Protein AF-A0A9D1GIJ2-F1 (afdb_monomer)

pLDDT: mean 88.07, std 9.27, range [60.03, 97.69]

Nearest PDB structures (foldseek):
  5xqi-assembly1_A  TM=4.831E-01  e=2.223E+00  Homo sapiens
  5xqi-assembly1_B  TM=4.841E-01  e=2.860E+00  Homo sapiens
  1exe-assembly1_B  TM=2.613E-01  e=6.094E+00  Okubovirus SPO1
  2xbp-assembly1_A  TM=2.105E-01  e=6.913E+00  Synechococcus elongatus PCC 7942 = FACHB-805

Radius of gyration: 26.45 Å; Cα contacts (8 Å, |Δi|>4): 188; chains: 1; bounding box: 47×39×99 Å

Solvent-accessible surface area (backbone atoms only — not comparable to full-atom values): 8754 Å² total; per-residue (Å²): 138,89,84,88,85,88,85,87,77,63,65,70,60,50,53,52,52,53,51,50,51,32,55,49,51,54,52,51,49,51,50,51,52,51,50,52,59,72,59,24,18,60,49,57,51,79,64,45,75,45,80,43,79,47,58,61,101,69,47,61,47,41,100,84,73,45,72,50,89,50,45,82,42,82,42,78,42,65,48,72,48,49,58,71,68,74,32,36,48,74,44,61,92,42,25,91,80,76,40,69,44,83,44,65,75,48,85,58,49,59,64,45,35,80,36,61,87,58,87,57,61,41,86,90,18,79,51,25,47,24,49,65,58,50,41,56,34,92,91,27,92,42,44,87,113

Foldseek 3Di:
DDDDDDDDDPVVVVVVVLVVLLVVLVVVLVVVLVVLLVLLAAFFPAWDWDWDFADPPVPQADPVGDGDPGDTDTDTHTDDRCQSPPQWDKDSVCSSVVDIDTGRHDPCLCVQQVCQVDDGDCPPRVNHGHVSCQQCPPPHVNVVD

Organism: NCBI:txid2840724

Secondary structure (DSSP, 8-state):
----------HHHHHHHHHHHHHHHHHHHHHHHHHHHHTT-SPPSPPEEEEEEE--TTTTB-TTSPBP--EEEEEEEPPP-HHHHTSEEEE-TTGGGT--EEEE-SHHHHHHHT-TTS----SS-TT--S-TTGGGSTTSTTTT-

Sequence (145 aa):
MQVKSTVKLNMARIRELTQAAVTALEKTAEALHTEVVQAQVMPFDDPEVIEKKVYGKRGQFAKNGREYKGKTVKEVVHGGGHLQNESTFVDYTDSSNGRARLVSSTPYARRLYFHPEYHFDKGENPNARGEWYEDWLPGGSKADF

Structure (mmCIF, N/CA/C/O backbone):
data_AF-A0A9D1GIJ2-F1
#
_entry.id   AF-A0A9D1GIJ2-F1
#
loop_
_atom_site.group_PDB
_atom_site.id
_atom_site.type_symbol
_atom_site.label_atom_id
_atom_site.label_alt_id
_atom_site.label_comp_id
_atom_site.label_asym_id
_atom_site.label_entity_id
_atom_site.label_seq_id
_atom_site.pdbx_PDB_ins_code
_atom_site.Cartn_x
_atom_site.Cartn_y
_atom_site.Cartn_z
_atom_site.occupancy
_atom_site.B_iso_or_equiv
_atom_site.auth_seq_id
_atom_site.auth_comp_id
_atom_site.auth_asym_id
_atom_site.auth_atom_id
_atom_site.pdbx_PDB_model_num
ATOM 1 N N . MET A 1 1 ? -25.287 -19.798 49.221 1.00 62.09 1 MET A N 1
ATOM 2 C CA . MET A 1 1 ? -25.016 -18.349 49.351 1.00 62.09 1 MET A CA 1
ATOM 3 C C . MET A 1 1 ? -25.060 -17.753 47.947 1.00 62.09 1 MET A C 1
ATOM 5 O O . MET A 1 1 ? -24.298 -18.211 47.109 1.00 62.09 1 MET A O 1
ATOM 9 N N . GLN A 1 2 ? -25.999 -16.851 47.641 1.00 63.22 2 GLN A N 1
ATOM 10 C CA . GLN A 1 2 ? -26.071 -16.175 46.335 1.00 63.22 2 GLN A CA 1
ATOM 11 C C . GLN A 1 2 ? -25.441 -14.789 46.464 1.00 63.22 2 GLN A C 1
ATOM 13 O O . GLN A 1 2 ? -25.856 -14.005 47.313 1.00 63.22 2 GLN A O 1
ATOM 18 N N . VAL A 1 3 ? -24.451 -14.494 45.626 1.00 70.38 3 VAL A N 1
ATOM 19 C CA . VAL A 1 3 ? -23.823 -13.172 45.546 1.00 70.38 3 VAL A CA 1
ATOM 20 C C . VAL A 1 3 ? -24.345 -12.477 44.292 1.00 70.38 3 VAL A C 1
ATOM 22 O O . VAL A 1 3 ? -24.328 -13.060 43.210 1.00 70.38 3 VAL A O 1
ATOM 25 N N . LYS A 1 4 ? -24.814 -11.233 44.431 1.00 79.44 4 LYS A N 1
ATOM 26 C CA . LYS A 1 4 ? -25.166 -10.358 43.306 1.00 79.44 4 LYS A CA 1
ATOM 27 C C . LYS A 1 4 ? -24.106 -9.271 43.171 1.00 79.44 4 LYS A C 1
ATOM 29 O O . LYS A 1 4 ? -23.872 -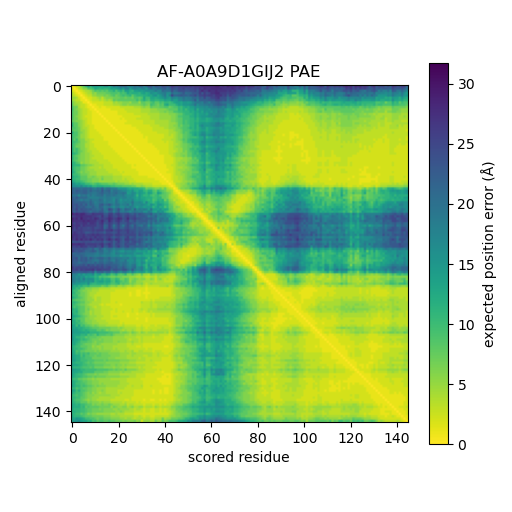8.528 44.118 1.00 79.44 4 LYS A O 1
ATOM 34 N N . SER A 1 5 ? -23.509 -9.163 41.987 1.00 80.88 5 SER A N 1
ATOM 35 C CA . SER A 1 5 ? -22.674 -8.023 41.602 1.00 80.88 5 SER A CA 1
ATOM 36 C C . SER A 1 5 ? -23.456 -7.121 40.648 1.00 80.88 5 SER A C 1
ATOM 38 O O . SER A 1 5 ? -24.158 -7.618 39.768 1.00 80.88 5 SER A O 1
ATOM 40 N N . THR A 1 6 ? -23.356 -5.801 40.834 1.00 84.44 6 THR A N 1
ATOM 41 C CA . THR A 1 6 ? -23.970 -4.797 39.951 1.00 84.44 6 THR A CA 1
ATOM 42 C C . THR A 1 6 ? -22.864 -3.976 39.301 1.00 84.44 6 THR A C 1
ATOM 44 O O . THR A 1 6 ? -22.137 -3.267 39.992 1.00 84.44 6 THR A O 1
ATOM 47 N N . VAL A 1 7 ? -22.748 -4.055 37.975 1.00 89.12 7 VAL A N 1
ATOM 48 C CA . VAL A 1 7 ? -21.755 -3.308 37.189 1.00 89.12 7 VAL A CA 1
ATOM 49 C C . VAL A 1 7 ? -22.444 -2.139 36.484 1.00 89.12 7 VAL A C 1
ATOM 51 O O . VAL A 1 7 ? -23.477 -2.326 35.843 1.00 89.12 7 VAL A O 1
ATOM 54 N N . LYS A 1 8 ? -21.878 -0.930 36.588 1.00 91.56 8 LYS A N 1
ATOM 55 C CA . LYS A 1 8 ? -22.337 0.264 35.858 1.00 91.56 8 LYS A CA 1
ATOM 56 C C . LYS A 1 8 ? -21.347 0.588 34.743 1.00 91.56 8 LYS A C 1
ATOM 58 O O . LYS A 1 8 ? -20.207 0.943 35.021 1.00 91.56 8 LYS A O 1
ATOM 63 N N . LEU A 1 9 ? -21.791 0.479 33.494 1.00 93.31 9 LEU A N 1
ATOM 64 C CA . LEU A 1 9 ? -20.980 0.769 32.312 1.00 93.31 9 LEU A CA 1
ATOM 65 C C . LEU A 1 9 ? -21.323 2.148 31.742 1.00 93.31 9 LEU A C 1
ATOM 67 O O . LEU A 1 9 ? -22.495 2.496 31.595 1.00 93.31 9 LEU A O 1
ATOM 71 N N . ASN A 1 10 ? -20.301 2.924 31.376 1.00 95.88 10 ASN A N 1
ATOM 72 C CA . ASN A 1 10 ? -20.485 4.187 30.666 1.00 95.88 10 ASN A CA 1
ATOM 73 C C . ASN A 1 10 ? -20.584 3.929 29.155 1.00 95.88 10 ASN A C 1
ATOM 75 O O . ASN A 1 10 ? -19.592 3.989 28.432 1.00 95.88 10 ASN A O 1
ATOM 79 N N . MET A 1 11 ? -21.796 3.639 28.681 1.00 96.44 11 MET A N 1
ATOM 80 C CA . MET A 1 11 ? -22.031 3.267 27.280 1.00 96.44 11 MET A CA 1
ATOM 81 C C . MET A 1 11 ? -21.658 4.371 26.281 1.00 96.44 11 MET A C 1
ATOM 83 O O . MET A 1 11 ? -21.277 4.057 25.157 1.00 96.44 11 MET A O 1
ATOM 87 N N . ALA A 1 12 ? -21.729 5.648 26.672 1.00 96.56 12 ALA A N 1
ATOM 88 C CA . ALA A 1 12 ? -21.319 6.754 25.807 1.00 96.56 12 ALA A CA 1
ATOM 89 C C . ALA A 1 12 ? -19.805 6.724 25.548 1.00 96.56 12 ALA A C 1
ATOM 91 O O . ALA A 1 12 ? -19.376 6.763 24.398 1.00 96.56 12 ALA A O 1
ATOM 92 N N . ARG A 1 13 ? -19.003 6.562 26.609 1.00 96.44 13 ARG A N 1
ATOM 93 C CA . ARG A 1 13 ? -17.539 6.456 26.494 1.00 96.44 13 ARG A CA 1
ATOM 94 C C . ARG A 1 13 ? -17.092 5.169 25.812 1.00 96.44 13 ARG A C 1
ATOM 96 O O . ARG A 1 13 ? -16.138 5.196 25.050 1.00 96.44 13 ARG A O 1
ATOM 103 N N . ILE A 1 14 ? -17.796 4.057 26.032 1.00 96.25 14 ILE A N 1
ATOM 104 C CA . ILE A 1 14 ? -17.506 2.799 25.328 1.00 96.25 14 ILE A CA 1
ATOM 105 C C . ILE A 1 14 ? -17.656 2.989 23.816 1.00 96.25 14 ILE A C 1
ATOM 107 O O . ILE A 1 14 ? -16.758 2.613 23.075 1.00 96.25 14 ILE A O 1
ATOM 111 N N . ARG A 1 15 ? -18.739 3.629 23.357 1.00 95.56 15 ARG A N 1
ATOM 112 C CA . ARG A 1 15 ? -18.948 3.907 21.925 1.00 95.56 15 ARG A CA 1
ATOM 113 C C . ARG A 1 15 ? -17.869 4.813 21.337 1.00 95.56 15 ARG A C 1
ATOM 115 O O . ARG A 1 15 ? -17.418 4.563 20.227 1.00 95.56 15 ARG A O 1
ATOM 122 N N . GLU A 1 16 ? -17.451 5.834 22.081 1.00 96.88 16 GLU A N 1
ATOM 123 C CA . GLU A 1 16 ? -16.354 6.723 21.680 1.00 96.88 16 GLU A CA 1
ATOM 124 C C . GLU A 1 16 ? -15.042 5.947 21.497 1.00 96.88 16 GLU A C 1
ATOM 126 O O . GLU A 1 16 ? -14.388 6.083 20.466 1.00 96.88 16 GLU A O 1
ATOM 131 N N . LEU A 1 17 ? -14.701 5.067 22.445 1.00 96.25 17 LEU A N 1
ATOM 132 C CA . LEU A 1 17 ? -13.524 4.200 22.348 1.00 96.25 17 LEU A CA 1
ATOM 133 C C . LEU A 1 17 ? -13.628 3.211 21.182 1.00 96.25 17 LEU A C 1
ATOM 135 O O . LEU A 1 17 ? -12.651 3.019 20.463 1.00 96.25 17 LEU A O 1
ATOM 139 N N . THR A 1 18 ? -14.801 2.611 20.960 1.00 96.06 18 THR A N 1
ATOM 140 C CA . THR A 1 18 ? -15.033 1.718 19.817 1.00 96.06 18 THR A CA 1
ATOM 141 C C . THR A 1 18 ? -14.809 2.450 18.495 1.00 96.06 18 THR A C 1
ATOM 143 O O . THR A 1 18 ? -14.096 1.940 17.637 1.00 96.06 18 THR A O 1
ATOM 146 N N . GLN A 1 19 ? -15.346 3.662 18.340 1.00 96.38 19 GLN A N 1
ATOM 147 C CA . GLN A 1 19 ? -15.147 4.451 17.123 1.00 96.38 19 GLN A CA 1
ATOM 148 C C . GLN A 1 19 ? -13.681 4.851 16.933 1.00 96.38 19 GLN A C 1
ATOM 150 O O . GLN A 1 19 ? -13.155 4.752 15.826 1.00 96.38 19 GLN A O 1
ATOM 155 N N . ALA A 1 20 ? -13.011 5.277 18.007 1.00 97.38 20 ALA A N 1
ATOM 156 C CA . ALA A 1 20 ? -11.597 5.629 17.961 1.00 97.38 20 ALA A CA 1
ATOM 157 C C . ALA A 1 20 ? -10.725 4.436 17.539 1.00 97.38 20 ALA A C 1
ATOM 159 O O . ALA A 1 20 ? -9.801 4.617 16.751 1.00 97.38 20 ALA A O 1
ATOM 160 N N . ALA A 1 21 ? -11.046 3.225 18.006 1.00 96.81 21 ALA A N 1
ATOM 161 C CA . ALA A 1 21 ? -10.348 2.004 17.611 1.00 96.81 21 ALA A CA 1
ATOM 162 C C . ALA A 1 21 ? -10.514 1.699 16.113 1.00 96.81 21 ALA A C 1
ATOM 164 O O . ALA A 1 21 ? -9.530 1.382 15.449 1.00 96.81 21 ALA A O 1
ATOM 165 N N . VAL A 1 22 ? -11.725 1.857 15.566 1.00 97.69 22 VAL A N 1
ATOM 166 C CA . VAL A 1 22 ? -11.980 1.689 14.123 1.00 97.69 22 VAL A CA 1
ATOM 167 C C . VAL A 1 22 ? -11.190 2.715 13.314 1.00 97.69 22 VAL A C 1
ATOM 169 O O . VAL A 1 22 ? -10.443 2.344 12.416 1.00 97.69 22 VAL A O 1
ATOM 172 N N . THR A 1 23 ? -11.264 3.998 13.673 1.00 97.19 23 THR A N 1
ATOM 173 C CA . THR A 1 23 ? -10.510 5.047 12.968 1.00 97.19 23 THR A CA 1
ATOM 174 C C . THR A 1 23 ? -8.997 4.836 13.056 1.00 97.19 23 THR A C 1
ATOM 176 O O . THR A 1 23 ? -8.285 5.112 12.093 1.00 97.19 23 THR A O 1
ATOM 179 N N . ALA A 1 24 ? -8.485 4.365 14.196 1.00 97.25 24 ALA A N 1
ATOM 180 C CA . ALA A 1 24 ? -7.069 4.045 14.337 1.00 97.25 24 ALA A CA 1
ATOM 181 C C . ALA A 1 24 ? -6.663 2.902 13.398 1.00 97.25 24 ALA A C 1
ATOM 183 O O . ALA A 1 24 ? -5.680 3.042 12.677 1.00 97.25 24 ALA A O 1
ATOM 184 N N . LEU A 1 25 ? -7.457 1.828 13.341 1.00 96.56 25 LEU A N 1
ATOM 185 C CA . LEU A 1 25 ? -7.225 0.698 12.441 1.00 96.56 25 LEU A CA 1
ATOM 186 C C . LEU A 1 25 ? -7.174 1.133 10.970 1.00 96.56 25 LEU A C 1
ATOM 188 O O . LEU A 1 25 ? -6.261 0.740 10.248 1.00 96.56 25 LEU A O 1
ATOM 192 N N . GLU A 1 26 ? -8.127 1.957 10.534 1.00 96.50 26 GLU A N 1
ATOM 193 C CA . GLU A 1 26 ? -8.182 2.451 9.154 1.00 96.50 26 GLU A CA 1
ATOM 194 C C . GLU A 1 26 ? -6.938 3.280 8.807 1.00 96.50 26 GLU A C 1
ATOM 196 O O . GLU A 1 26 ? -6.297 3.047 7.785 1.00 96.50 26 GLU A O 1
ATOM 201 N N . LYS A 1 27 ? -6.533 4.188 9.703 1.00 96.88 27 LYS A N 1
ATOM 202 C CA . LYS A 1 27 ? -5.325 5.005 9.524 1.00 96.88 27 LYS A CA 1
ATOM 203 C C . LYS A 1 27 ? -4.050 4.171 9.476 1.00 96.88 27 LYS A C 1
ATOM 205 O O . LYS A 1 27 ? -3.178 4.460 8.663 1.00 96.88 27 LYS A O 1
ATOM 210 N N . THR A 1 28 ? -3.928 3.161 10.334 1.00 95.81 28 THR A N 1
ATOM 211 C CA . THR A 1 28 ? -2.766 2.265 10.334 1.00 95.81 28 THR A CA 1
ATOM 212 C C . THR A 1 28 ? -2.691 1.466 9.037 1.00 95.81 28 THR A C 1
ATOM 214 O O . THR A 1 28 ? -1.610 1.328 8.472 1.00 95.81 28 THR A O 1
ATOM 217 N N . ALA A 1 29 ? -3.824 0.981 8.527 1.00 95.69 29 ALA A N 1
ATOM 218 C CA . ALA A 1 29 ? -3.855 0.250 7.267 1.00 95.69 29 ALA A CA 1
ATOM 219 C C . ALA A 1 29 ? -3.470 1.140 6.067 1.00 95.69 29 ALA A C 1
ATOM 221 O O . ALA A 1 29 ? -2.693 0.710 5.216 1.00 95.69 29 ALA A O 1
ATOM 222 N N . GLU A 1 30 ? -3.934 2.393 6.030 1.00 95.81 30 GLU A N 1
ATOM 223 C CA . GLU A 1 30 ? -3.532 3.375 5.009 1.00 95.81 30 GLU A CA 1
ATOM 224 C C . GLU A 1 30 ? -2.036 3.726 5.097 1.00 95.81 30 GLU A C 1
ATOM 226 O O . GLU A 1 30 ? -1.336 3.814 4.084 1.00 95.81 30 GLU A O 1
ATOM 231 N N . ALA A 1 31 ? -1.518 3.885 6.319 1.00 96.44 31 ALA A N 1
ATOM 232 C CA . ALA A 1 31 ? -0.098 4.127 6.548 1.00 96.44 31 ALA A CA 1
ATOM 233 C C . ALA A 1 31 ? 0.752 2.944 6.063 1.00 96.44 31 ALA A C 1
ATOM 235 O O . ALA A 1 31 ? 1.743 3.149 5.365 1.00 96.44 31 ALA A O 1
ATOM 236 N N . LEU A 1 32 ? 0.326 1.710 6.352 1.00 95.25 32 LEU A N 1
ATOM 237 C CA . LEU A 1 32 ? 0.983 0.499 5.862 1.00 95.25 32 LEU A CA 1
ATOM 238 C C . LEU A 1 32 ? 0.977 0.432 4.329 1.00 95.25 32 LEU A C 1
ATOM 240 O O . LEU A 1 32 ? 2.001 0.122 3.724 1.00 95.25 32 LEU A O 1
ATOM 244 N N . HIS A 1 33 ? -0.154 0.740 3.686 1.00 94.19 33 HIS A N 1
ATOM 245 C CA . HIS A 1 33 ? -0.231 0.795 2.226 1.00 94.19 33 HIS A CA 1
ATOM 246 C C . HIS A 1 33 ? 0.787 1.788 1.650 1.00 94.19 33 HIS A C 1
ATOM 248 O O . HIS A 1 33 ? 1.553 1.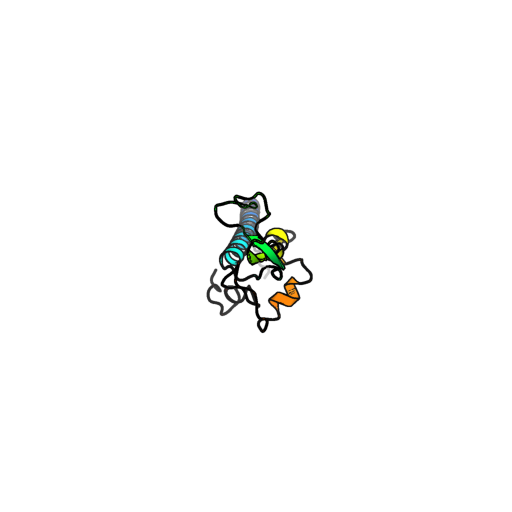435 0.753 1.00 94.19 33 HIS A O 1
ATOM 254 N N . THR A 1 34 ? 0.850 2.990 2.225 1.00 94.56 34 THR A N 1
ATOM 255 C CA . THR A 1 34 ? 1.793 4.039 1.813 1.00 94.56 34 THR A CA 1
ATOM 256 C C . THR A 1 34 ? 3.246 3.592 1.981 1.00 94.56 34 THR A C 1
ATOM 258 O O . THR A 1 34 ? 4.056 3.781 1.076 1.00 94.56 34 THR A O 1
ATOM 261 N N . GLU A 1 35 ? 3.581 2.952 3.099 1.00 94.81 35 GLU A N 1
ATOM 262 C CA . GLU A 1 35 ? 4.923 2.423 3.366 1.00 94.81 35 GLU A CA 1
ATOM 263 C C . GLU A 1 35 ? 5.345 1.351 2.363 1.00 94.81 35 GLU A C 1
ATOM 265 O O . GLU A 1 35 ? 6.485 1.350 1.894 1.00 94.81 35 GLU A O 1
ATOM 270 N N . VAL A 1 36 ? 4.432 0.450 1.997 1.00 93.44 36 VAL A N 1
ATOM 271 C CA . VAL A 1 36 ? 4.707 -0.573 0.980 1.00 93.44 36 VAL A CA 1
ATOM 272 C C . VAL A 1 36 ? 4.938 0.076 -0.381 1.00 93.44 36 VAL A C 1
ATOM 274 O O . VAL A 1 36 ? 5.843 -0.330 -1.114 1.00 93.44 36 VAL A O 1
ATOM 277 N N . VAL A 1 37 ? 4.163 1.114 -0.713 1.00 91.94 37 VAL A N 1
ATOM 278 C CA . VAL A 1 37 ? 4.356 1.872 -1.953 1.00 91.94 37 VAL A CA 1
ATOM 279 C C . VAL A 1 37 ? 5.734 2.543 -1.970 1.00 91.94 37 VAL A C 1
ATOM 281 O O . VAL A 1 37 ? 6.492 2.387 -2.928 1.00 91.94 37 VAL A O 1
ATOM 284 N N . GLN A 1 38 ? 6.097 3.216 -0.880 1.00 93.38 38 GLN A N 1
ATOM 285 C CA . GLN A 1 38 ? 7.376 3.914 -0.726 1.00 93.38 38 GLN A CA 1
ATOM 286 C C . GLN A 1 38 ? 8.587 2.984 -0.683 1.00 93.38 38 GLN A C 1
ATOM 288 O O . GLN A 1 38 ? 9.679 3.386 -1.075 1.00 93.38 38 GLN A O 1
ATOM 293 N N . ALA A 1 39 ? 8.419 1.741 -0.237 1.00 95.00 39 ALA A N 1
ATOM 294 C CA . ALA A 1 39 ? 9.495 0.759 -0.259 1.00 95.00 39 ALA A CA 1
ATOM 295 C C . ALA A 1 39 ? 9.876 0.313 -1.680 1.00 95.00 39 ALA A C 1
ATOM 297 O O . ALA A 1 39 ? 10.939 -0.286 -1.857 1.00 95.00 39 ALA A O 1
ATOM 298 N N . GLN A 1 40 ? 9.039 0.608 -2.686 1.00 93.88 40 GLN A N 1
ATOM 299 C CA . GLN A 1 40 ? 9.292 0.294 -4.096 1.00 93.88 40 GLN A CA 1
ATOM 300 C C . GLN A 1 40 ? 9.554 -1.203 -4.337 1.00 93.88 40 GLN A C 1
ATOM 302 O O . GLN A 1 40 ? 10.439 -1.580 -5.103 1.00 93.88 40 GLN A O 1
ATOM 307 N N . VAL A 1 41 ? 8.801 -2.062 -3.642 1.00 94.25 41 VAL A N 1
ATOM 308 C CA . VAL A 1 41 ? 8.954 -3.530 -3.679 1.00 94.25 41 VAL A CA 1
ATOM 309 C C . VAL A 1 41 ? 8.062 -4.217 -4.714 1.00 94.25 41 VAL A C 1
ATOM 311 O O . VAL A 1 41 ? 8.341 -5.348 -5.110 1.00 94.25 41 VAL A O 1
ATOM 314 N N . MET A 1 42 ? 6.996 -3.550 -5.165 1.00 92.31 42 MET A N 1
ATOM 315 C CA . MET A 1 42 ? 6.072 -4.092 -6.165 1.00 92.31 42 MET A CA 1
ATOM 316 C C . MET A 1 42 ? 6.623 -3.854 -7.578 1.00 92.31 42 MET A C 1
ATOM 318 O O . MET A 1 42 ? 6.906 -2.709 -7.915 1.00 92.31 42 MET A O 1
ATOM 322 N N . PRO A 1 43 ? 6.781 -4.876 -8.428 1.00 89.75 43 PRO A N 1
ATOM 323 C CA . PRO A 1 43 ? 7.180 -4.674 -9.818 1.00 89.75 43 PRO A CA 1
ATOM 324 C C . PRO A 1 43 ? 6.091 -3.942 -10.617 1.00 89.75 43 PRO A C 1
ATOM 326 O O . PRO A 1 43 ? 4.898 -4.049 -10.321 1.00 89.75 43 PRO A O 1
ATOM 329 N N . PHE A 1 44 ? 6.520 -3.222 -11.651 1.00 85.44 44 PHE A N 1
ATOM 330 C CA . PHE A 1 44 ? 5.638 -2.689 -12.688 1.00 85.44 44 PHE A CA 1
ATOM 331 C C . PHE A 1 44 ? 5.363 -3.776 -13.742 1.00 85.44 44 PHE A C 1
ATOM 333 O O . PHE A 1 44 ? 5.991 -4.837 -13.716 1.00 85.44 44 PHE A O 1
ATOM 340 N N . ASP A 1 45 ? 4.402 -3.532 -14.636 1.00 72.38 45 ASP A N 1
ATOM 341 C CA . ASP A 1 45 ? 4.143 -4.435 -15.763 1.00 72.38 45 ASP A CA 1
ATOM 342 C C . ASP A 1 45 ? 5.384 -4.557 -16.667 1.00 72.38 45 ASP A C 1
ATOM 344 O O . ASP A 1 45 ? 6.260 -3.687 -16.659 1.00 72.38 45 ASP A O 1
ATOM 348 N N . ASP A 1 46 ? 5.449 -5.646 -17.445 1.00 67.38 46 ASP A N 1
ATOM 349 C CA . ASP A 1 46 ? 6.577 -5.918 -18.339 1.00 67.38 46 ASP A CA 1
ATOM 350 C C . ASP A 1 46 ? 6.860 -4.700 -19.237 1.00 67.38 46 ASP A C 1
ATOM 352 O O . ASP A 1 46 ? 5.938 -4.158 -19.859 1.00 67.38 46 ASP A O 1
ATOM 356 N N . PRO A 1 47 ? 8.123 -4.256 -19.334 1.00 68.56 47 PRO A N 1
ATOM 357 C CA . PRO A 1 47 ? 8.457 -3.102 -20.146 1.00 68.56 47 PRO A CA 1
ATOM 358 C C . PRO A 1 47 ? 8.215 -3.366 -21.636 1.00 68.56 47 PRO A C 1
ATOM 360 O O . PRO A 1 47 ? 8.679 -4.360 -22.202 1.00 68.56 47 PRO A O 1
ATOM 363 N N . GLU A 1 48 ? 7.584 -2.413 -22.316 1.00 72.25 48 GLU A N 1
ATOM 364 C CA . GLU A 1 48 ? 7.534 -2.380 -23.772 1.00 72.25 48 GLU A CA 1
ATOM 365 C C . GLU A 1 48 ? 8.781 -1.682 -24.323 1.00 72.25 48 GLU A C 1
ATOM 367 O O . GLU A 1 48 ? 9.091 -0.538 -23.992 1.00 72.25 48 GLU A O 1
ATOM 372 N N . VAL A 1 49 ? 9.516 -2.352 -25.211 1.00 80.88 49 VAL A N 1
ATOM 373 C CA . VAL A 1 49 ? 10.651 -1.731 -25.904 1.00 80.88 49 VAL A CA 1
ATOM 374 C C . VAL A 1 49 ? 10.151 -1.073 -27.184 1.00 80.88 49 VAL A C 1
ATOM 376 O O . VAL A 1 49 ? 9.876 -1.758 -28.171 1.00 80.88 49 VAL A O 1
ATOM 379 N N . ILE A 1 50 ? 10.082 0.258 -27.196 1.00 83.31 50 ILE A N 1
ATOM 380 C CA . ILE A 1 50 ? 9.753 1.027 -28.398 1.00 83.31 50 ILE A CA 1
ATOM 381 C C . ILE A 1 50 ? 11.024 1.426 -29.150 1.00 83.31 50 ILE A C 1
ATOM 383 O O . ILE A 1 50 ? 12.046 1.808 -28.574 1.00 83.31 50 ILE A O 1
ATOM 387 N N . GLU A 1 51 ? 10.969 1.369 -30.476 1.00 87.62 51 GLU A N 1
ATOM 388 C CA . GLU A 1 51 ? 12.037 1.884 -31.327 1.00 87.62 51 GLU A CA 1
ATOM 389 C C . GLU A 1 51 ? 11.707 3.312 -31.767 1.00 87.62 51 GLU A C 1
ATOM 391 O O . GLU A 1 51 ? 10.763 3.539 -32.525 1.00 87.62 51 GLU A O 1
ATOM 396 N N . LYS A 1 52 ? 12.510 4.291 -31.332 1.00 85.88 52 LYS A N 1
ATOM 397 C CA . LYS A 1 52 ? 12.372 5.689 -31.761 1.00 85.88 52 LYS A CA 1
ATOM 398 C C . LYS A 1 52 ? 13.500 6.119 -32.689 1.00 85.88 52 LYS A C 1
ATOM 400 O O . LYS A 1 52 ? 14.674 5.820 -32.464 1.00 85.88 52 LYS A O 1
ATOM 405 N N . LYS A 1 53 ? 13.158 6.890 -33.726 1.00 85.62 53 LYS A N 1
ATOM 406 C CA . LYS A 1 53 ? 14.147 7.583 -34.562 1.00 85.62 53 LYS A CA 1
ATOM 407 C C . LYS A 1 53 ? 14.566 8.888 -33.895 1.00 85.62 53 LYS A C 1
ATOM 409 O O . LYS A 1 53 ? 13.772 9.816 -33.771 1.00 85.62 53 LYS A O 1
ATOM 414 N N . VAL A 1 54 ? 15.836 8.974 -33.513 1.00 84.81 54 VAL A N 1
ATOM 415 C CA . VAL A 1 54 ? 16.440 10.187 -32.956 1.00 84.81 54 VAL A CA 1
ATOM 416 C C . VAL A 1 54 ? 17.244 10.900 -34.039 1.00 84.81 54 VAL A C 1
ATOM 418 O O . VAL A 1 54 ? 18.120 10.314 -34.683 1.00 84.81 54 VAL A O 1
ATOM 421 N N . TYR A 1 55 ? 16.954 12.184 -34.234 1.00 82.00 55 TYR A N 1
ATOM 422 C CA . TYR A 1 55 ? 17.631 13.048 -35.199 1.00 82.00 55 TYR A CA 1
ATOM 423 C C . TYR A 1 55 ? 18.638 13.965 -34.486 1.00 82.00 55 TYR A C 1
ATOM 425 O O . TYR A 1 55 ? 18.481 14.295 -33.314 1.00 82.00 55 TYR A O 1
ATOM 433 N N . GLY A 1 56 ? 19.706 14.371 -35.181 1.00 76.19 56 GLY A N 1
ATOM 434 C CA . GLY A 1 56 ? 20.701 15.298 -34.623 1.00 76.19 56 GLY A CA 1
ATOM 435 C C . GLY A 1 56 ? 20.179 16.738 -34.512 1.00 76.19 56 GLY A C 1
ATOM 436 O O . GLY A 1 56 ? 19.064 17.032 -34.931 1.00 76.19 56 GLY A O 1
ATOM 437 N N . LYS A 1 57 ? 21.020 17.681 -34.047 1.00 74.25 57 LYS A N 1
ATOM 438 C CA . LYS A 1 57 ? 20.668 19.116 -33.870 1.00 74.25 57 LYS A CA 1
ATOM 439 C C . LYS A 1 57 ? 19.998 19.796 -35.079 1.00 74.25 57 LYS A C 1
ATOM 441 O O . LYS A 1 57 ? 19.387 20.842 -34.920 1.00 74.25 57 LYS A O 1
ATOM 446 N N . ARG A 1 58 ? 20.151 19.246 -36.287 1.00 71.44 58 ARG A N 1
ATOM 447 C CA . ARG A 1 58 ? 19.597 19.793 -37.540 1.00 71.44 58 ARG A CA 1
ATOM 448 C C . ARG A 1 58 ? 18.187 19.278 -37.863 1.00 71.44 58 ARG A C 1
ATOM 450 O O . ARG A 1 58 ? 17.644 19.661 -38.890 1.00 71.44 58 ARG A O 1
ATOM 457 N N . GLY A 1 59 ? 17.594 18.451 -37.000 1.00 74.56 59 GLY A N 1
ATOM 458 C CA . GLY A 1 59 ? 16.250 17.909 -37.189 1.00 74.56 59 GLY A CA 1
ATOM 459 C C . GLY A 1 59 ? 16.182 16.848 -38.290 1.00 74.56 59 GLY A C 1
ATOM 460 O O . GLY A 1 59 ? 17.187 16.222 -38.632 1.00 74.56 59 GLY A O 1
ATOM 461 N N . GLN A 1 60 ? 14.984 16.631 -38.834 1.00 76.56 60 GLN A N 1
ATOM 462 C CA . GLN A 1 60 ? 14.708 15.547 -39.785 1.00 76.56 60 GLN A CA 1
ATOM 463 C C . GLN A 1 60 ? 15.323 15.772 -41.174 1.00 76.56 60 GLN A C 1
ATOM 465 O O . GLN A 1 60 ? 15.470 14.818 -41.926 1.00 76.56 60 GLN A O 1
ATOM 470 N N . PHE A 1 61 ? 15.754 16.993 -41.517 1.00 76.94 61 PHE A N 1
ATOM 471 C CA . PHE A 1 61 ? 16.153 17.356 -42.883 1.00 76.94 61 PHE A CA 1
ATOM 472 C C . PHE A 1 61 ? 17.601 17.841 -42.991 1.00 76.94 61 PHE A C 1
ATOM 474 O O . PHE A 1 61 ? 18.072 18.672 -42.213 1.00 76.94 61 PHE A O 1
ATOM 481 N N . ALA A 1 62 ? 18.312 17.347 -44.003 1.00 73.06 62 ALA A N 1
ATOM 482 C CA . ALA A 1 62 ? 19.655 17.773 -44.369 1.00 73.06 62 ALA A CA 1
ATOM 483 C C . ALA A 1 62 ? 19.663 19.088 -45.156 1.00 73.06 62 ALA A C 1
ATOM 485 O O . ALA A 1 62 ? 18.662 19.505 -45.727 1.00 73.06 62 ALA A O 1
ATOM 486 N N . LYS A 1 63 ? 20.832 19.751 -45.219 1.00 74.06 63 LYS A N 1
ATOM 487 C CA . LYS A 1 63 ? 21.020 21.039 -45.937 1.00 74.06 63 LYS A CA 1
ATOM 488 C C . LYS A 1 63 ? 20.633 20.971 -47.425 1.00 74.06 63 LYS A C 1
ATOM 490 O O . LYS A 1 63 ? 20.412 22.003 -48.036 1.00 74.06 63 LYS A O 1
ATOM 495 N N . ASN A 1 64 ? 20.585 19.769 -47.991 1.00 78.38 64 ASN A N 1
ATOM 496 C CA . ASN A 1 64 ? 20.194 19.474 -49.368 1.00 78.38 64 ASN A CA 1
ATOM 497 C C . ASN A 1 64 ? 18.717 19.04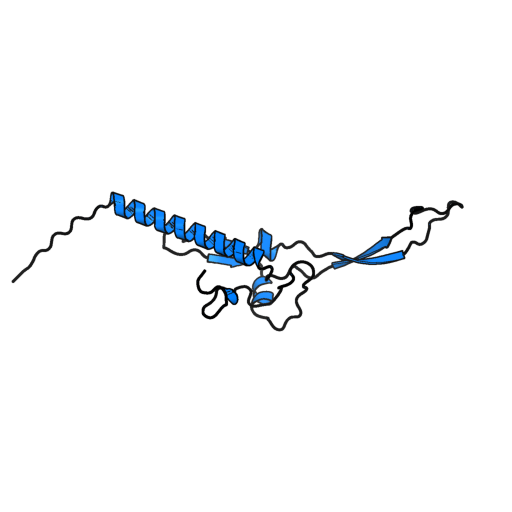1 -49.501 1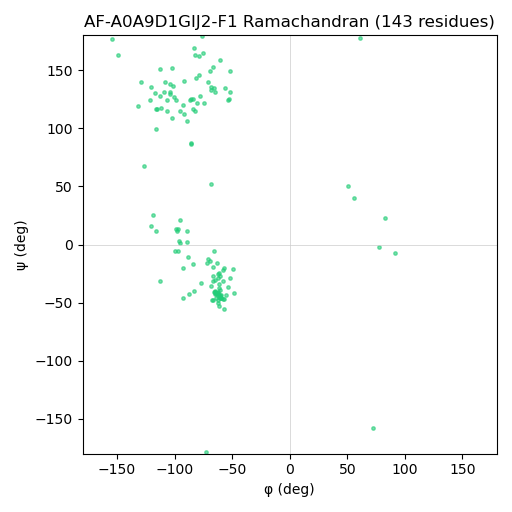.00 78.38 64 ASN A C 1
ATOM 499 O O . ASN A 1 64 ? 18.349 18.479 -50.528 1.00 78.38 64 ASN A O 1
ATOM 503 N N . GLY A 1 65 ? 17.892 19.229 -48.464 1.00 76.81 65 GLY A N 1
ATOM 504 C CA . GLY A 1 65 ? 16.461 18.904 -48.461 1.00 76.81 65 GLY A CA 1
ATOM 505 C C . GLY A 1 65 ? 16.121 17.418 -48.301 1.00 76.81 65 GLY A C 1
ATOM 506 O O . GLY A 1 65 ? 14.948 17.073 -48.226 1.00 76.81 65 GLY A O 1
ATOM 507 N N . ARG A 1 66 ? 17.115 16.520 -48.228 1.00 74.88 66 ARG A N 1
ATOM 508 C CA . ARG A 1 66 ? 16.882 15.079 -48.021 1.00 74.88 66 ARG A CA 1
ATOM 509 C C . ARG A 1 66 ? 16.659 14.764 -46.543 1.00 74.88 66 ARG A C 1
ATOM 511 O O . ARG A 1 66 ? 17.328 15.347 -45.692 1.00 74.88 66 ARG A O 1
ATOM 518 N N . GLU A 1 67 ? 15.776 13.816 -46.236 1.00 80.38 67 GLU A N 1
ATOM 519 C CA . GLU A 1 67 ? 15.574 13.359 -44.858 1.00 80.38 67 GLU A CA 1
ATOM 520 C C . GLU A 1 67 ? 16.850 12.683 -44.325 1.00 80.38 67 GLU A C 1
ATOM 522 O O . GLU A 1 67 ? 17.465 11.833 -44.980 1.00 80.38 67 GLU A O 1
ATOM 527 N N . TYR A 1 68 ? 17.279 13.075 -43.129 1.00 77.88 68 TYR A N 1
ATOM 528 C CA . TYR A 1 68 ? 18.330 12.383 -42.401 1.00 77.88 68 TYR A CA 1
ATOM 529 C C . TYR A 1 68 ? 17.816 11.013 -41.962 1.00 77.88 68 TYR A C 1
ATOM 531 O O . TYR A 1 68 ? 16.765 10.917 -41.349 1.00 77.88 68 TYR A O 1
ATOM 539 N N . LYS A 1 69 ? 18.591 9.943 -42.166 1.00 73.62 69 LYS A N 1
ATOM 540 C CA . LYS A 1 69 ? 18.155 8.584 -41.786 1.00 73.62 69 LYS A CA 1
ATOM 541 C C . LYS A 1 69 ? 17.986 8.351 -40.269 1.00 73.62 69 LYS A C 1
ATOM 543 O O . LYS A 1 69 ? 17.480 7.301 -39.889 1.00 73.62 69 LYS A O 1
ATOM 548 N N . GLY A 1 70 ? 18.344 9.326 -39.426 1.00 79.19 70 GLY A N 1
ATOM 549 C CA . GLY A 1 70 ? 18.260 9.235 -37.965 1.00 79.19 70 GLY A CA 1
ATOM 550 C C . GLY A 1 70 ? 19.127 8.111 -37.385 1.00 79.19 70 GLY A C 1
ATOM 551 O O . GLY A 1 70 ? 19.787 7.369 -38.111 1.00 79.19 70 GLY A O 1
ATOM 552 N N . LYS A 1 71 ? 19.150 7.994 -36.058 1.00 82.69 71 LYS A N 1
ATOM 553 C CA . LYS A 1 71 ? 19.589 6.777 -35.364 1.00 82.69 71 LYS A CA 1
ATOM 554 C C . LYS A 1 71 ? 18.360 6.122 -34.748 1.00 82.69 71 LYS A C 1
ATOM 556 O O . LYS A 1 71 ? 17.597 6.809 -34.073 1.00 82.69 71 LYS A O 1
ATOM 561 N N . THR A 1 72 ? 18.181 4.823 -34.959 1.00 86.38 72 THR A N 1
ATOM 562 C CA . THR A 1 72 ? 17.187 4.053 -34.206 1.00 86.38 72 THR A CA 1
ATOM 563 C C . THR A 1 72 ? 17.729 3.827 -32.803 1.00 86.38 72 THR A C 1
ATOM 565 O O . THR A 1 72 ? 18.820 3.281 -32.640 1.00 86.38 72 THR A O 1
ATOM 568 N N . VAL A 1 73 ? 16.990 4.287 -31.801 1.00 86.69 73 VAL A N 1
ATOM 569 C CA . VAL A 1 73 ? 17.291 4.075 -30.387 1.00 86.69 73 VAL A CA 1
ATOM 570 C C . VAL A 1 73 ? 16.152 3.259 -29.798 1.00 86.69 73 VAL A C 1
ATOM 572 O O . VAL A 1 73 ? 14.986 3.593 -30.003 1.00 86.69 73 VAL A O 1
ATOM 575 N N . LYS A 1 74 ? 16.504 2.187 -29.087 1.00 86.56 74 LYS A N 1
ATOM 576 C CA . LYS A 1 74 ? 15.556 1.405 -28.295 1.00 86.56 74 LYS A CA 1
ATOM 577 C C . LYS A 1 74 ? 15.331 2.131 -26.976 1.00 86.56 74 LYS A C 1
ATOM 579 O O . LYS A 1 74 ? 16.295 2.411 -26.268 1.00 86.56 74 LYS A O 1
ATOM 584 N N . GLU A 1 75 ? 14.087 2.472 -26.692 1.00 81.94 75 GLU A N 1
ATOM 585 C CA . GLU A 1 75 ? 13.652 3.044 -25.424 1.00 81.94 75 GLU A CA 1
ATOM 586 C C . GLU A 1 75 ? 12.766 2.024 -24.722 1.00 81.94 75 GLU A C 1
ATOM 588 O O . GLU A 1 75 ? 11.841 1.481 -25.320 1.00 81.94 75 GLU A O 1
ATOM 593 N N . VAL A 1 76 ? 13.099 1.732 -23.470 1.00 77.62 76 VAL A N 1
ATOM 594 C CA . VAL A 1 76 ? 12.298 0.877 -22.599 1.00 77.62 76 VAL A CA 1
ATOM 595 C C . VAL A 1 76 ? 11.221 1.769 -21.991 1.00 77.62 76 VAL A C 1
ATOM 597 O O . VAL A 1 76 ? 11.549 2.747 -21.322 1.00 77.62 76 VAL A O 1
ATOM 600 N N . VAL A 1 77 ? 9.958 1.483 -22.286 1.00 72.50 77 VAL A N 1
ATOM 601 C CA . VAL A 1 77 ? 8.794 2.185 -21.747 1.00 72.50 77 VAL A CA 1
ATOM 602 C C . VAL A 1 77 ? 8.061 1.217 -20.840 1.00 72.50 77 VAL A C 1
ATOM 604 O O . VAL A 1 77 ? 7.567 0.188 -21.286 1.00 72.50 77 VAL A O 1
ATOM 607 N N . HIS A 1 78 ? 7.981 1.544 -19.560 1.00 67.06 78 HIS A N 1
ATOM 608 C CA . HIS A 1 78 ? 7.205 0.751 -18.620 1.00 67.06 78 HIS A CA 1
ATOM 609 C C . HIS A 1 78 ? 5.720 1.085 -18.801 1.00 67.06 78 HIS A C 1
ATOM 611 O O . HIS A 1 78 ? 5.331 2.259 -18.783 1.00 67.06 78 HIS A O 1
ATOM 617 N N . GLY A 1 79 ? 4.886 0.058 -18.993 1.00 61.16 79 GLY A N 1
ATOM 618 C CA . GLY A 1 79 ? 3.442 0.198 -18.824 1.00 61.16 79 GLY A CA 1
ATOM 619 C C . GLY A 1 79 ? 3.170 0.726 -17.414 1.00 61.16 79 GLY A C 1
ATOM 620 O O . GLY A 1 79 ? 3.825 0.309 -16.458 1.00 61.16 79 GLY A O 1
ATOM 621 N N . GLY A 1 80 ? 2.285 1.717 -17.285 1.00 60.03 80 GLY A N 1
ATOM 622 C CA . GLY A 1 80 ? 2.064 2.411 -16.013 1.00 60.03 80 GLY A CA 1
ATOM 623 C C . GLY A 1 80 ? 1.779 1.452 -14.848 1.00 60.03 80 GLY A C 1
ATOM 624 O O . GLY A 1 80 ? 1.201 0.388 -15.046 1.00 60.03 80 GLY A O 1
ATOM 625 N N . GLY A 1 81 ? 2.172 1.842 -13.628 1.00 68.12 81 GLY A N 1
ATOM 626 C CA . GLY A 1 81 ? 2.124 1.035 -12.395 1.00 68.12 81 GLY A CA 1
ATOM 627 C C . GLY A 1 81 ? 0.726 0.720 -11.858 1.00 68.12 81 GLY A C 1
ATOM 628 O O . GLY A 1 81 ? 0.445 0.960 -10.686 1.00 68.12 81 GLY A O 1
ATOM 629 N N . HIS A 1 82 ? -0.160 0.191 -12.699 1.00 79.50 82 HIS A N 1
ATOM 630 C CA . HIS A 1 82 ? -1.556 -0.117 -12.390 1.00 79.50 82 HIS A CA 1
ATOM 631 C C . HIS A 1 82 ? -1.696 -0.998 -11.140 1.00 79.50 82 HIS A C 1
ATOM 633 O O . HIS A 1 82 ? -2.587 -0.777 -10.320 1.00 79.50 82 HIS A O 1
ATOM 639 N N . LEU A 1 83 ? -0.767 -1.942 -10.944 1.00 85.00 83 LEU A N 1
ATOM 640 C CA . LEU A 1 83 ? -0.733 -2.823 -9.780 1.00 85.00 83 LEU A CA 1
ATOM 641 C C . LEU A 1 83 ? -0.572 -2.066 -8.456 1.00 85.00 83 LEU A C 1
ATOM 643 O O . LEU A 1 83 ? -1.353 -2.274 -7.529 1.00 85.00 83 LEU A O 1
ATOM 647 N N . GLN A 1 84 ? 0.452 -1.218 -8.373 1.00 81.00 84 GLN A N 1
ATOM 648 C CA . GLN A 1 84 ? 0.805 -0.486 -7.159 1.00 81.00 84 GLN A CA 1
ATOM 649 C C . GLN A 1 84 ? -0.132 0.708 -6.917 1.00 81.00 84 GLN A C 1
ATOM 651 O O . GLN A 1 84 ? -0.408 1.023 -5.765 1.00 81.00 84 GLN A O 1
ATOM 656 N N . ASN A 1 85 ? -0.627 1.343 -7.985 1.00 80.69 85 ASN A N 1
ATOM 657 C CA . ASN A 1 85 ? -1.379 2.598 -7.901 1.00 80.69 85 ASN A CA 1
ATOM 658 C C . ASN A 1 85 ? -2.898 2.408 -7.803 1.00 80.69 85 ASN A C 1
ATOM 660 O O . ASN A 1 85 ? -3.546 3.079 -7.011 1.00 80.69 85 ASN A O 1
ATOM 664 N N . GLU A 1 86 ? -3.482 1.542 -8.634 1.00 82.75 86 GLU A N 1
ATOM 665 C CA . GLU A 1 86 ? -4.947 1.435 -8.766 1.00 82.75 86 GLU A CA 1
ATOM 666 C C . GLU A 1 86 ? -5.484 0.102 -8.246 1.00 82.75 86 GLU A C 1
ATOM 668 O O . GLU A 1 86 ? -6.606 0.018 -7.752 1.00 82.75 86 GLU A O 1
ATOM 673 N N . SER A 1 87 ? -4.683 -0.955 -8.356 1.00 89.06 87 SER A N 1
ATOM 674 C CA . SER A 1 87 ? -5.120 -2.317 -8.059 1.00 89.06 87 SER A CA 1
ATOM 675 C C . SER A 1 87 ? -4.709 -2.819 -6.684 1.00 89.06 87 SER A C 1
ATOM 677 O O . SER A 1 87 ? -5.127 -3.915 -6.316 1.00 89.06 87 SER A O 1
ATOM 679 N N . THR A 1 88 ? -3.918 -2.051 -5.931 1.00 92.50 88 THR A N 1
ATOM 680 C CA . THR A 1 88 ? -3.584 -2.340 -4.535 1.00 92.50 88 THR A CA 1
ATOM 681 C C . THR A 1 88 ? -4.155 -1.246 -3.651 1.00 92.50 88 THR A C 1
ATOM 683 O O . THR A 1 88 ? -3.766 -0.096 -3.788 1.00 92.50 88 THR A O 1
ATOM 686 N N . PHE A 1 89 ? -5.081 -1.597 -2.762 1.00 94.38 89 PHE A N 1
ATOM 687 C CA . PHE A 1 89 ? -5.808 -0.634 -1.933 1.00 94.38 89 PHE A CA 1
ATOM 688 C C . PHE A 1 89 ? -6.199 -1.235 -0.584 1.00 94.38 89 PHE A C 1
ATOM 690 O O . PHE A 1 89 ? -6.213 -2.457 -0.401 1.00 94.38 89 PHE A O 1
ATOM 697 N N . VAL A 1 90 ? -6.551 -0.368 0.364 1.00 96.31 90 VAL A N 1
ATOM 698 C CA . VAL A 1 90 ? -7.076 -0.792 1.660 1.00 96.31 90 VAL A CA 1
ATOM 699 C C . VAL A 1 90 ? -8.591 -0.990 1.586 1.00 96.31 90 VAL A C 1
ATOM 701 O O . VAL A 1 90 ? -9.347 -0.096 1.216 1.00 96.31 90 VAL A O 1
ATOM 704 N N . ASP A 1 91 ? -9.039 -2.184 1.953 1.00 96.69 91 ASP A N 1
ATOM 705 C CA . ASP A 1 91 ? -10.437 -2.556 2.114 1.00 96.69 91 ASP A CA 1
ATOM 706 C C . ASP A 1 91 ? -10.883 -2.335 3.569 1.00 96.69 91 ASP A C 1
ATOM 708 O O . ASP A 1 91 ? -10.468 -3.045 4.495 1.00 96.69 91 ASP A O 1
ATOM 712 N N . TYR A 1 92 ? -11.768 -1.351 3.735 1.00 96.50 92 TYR A N 1
ATOM 713 C CA . TYR A 1 92 ? -12.362 -0.937 5.006 1.00 96.50 92 TYR A CA 1
ATOM 714 C C . TYR A 1 92 ? -13.724 -1.577 5.290 1.00 96.50 92 TYR A C 1
ATOM 716 O O . TYR A 1 92 ? -14.326 -1.291 6.320 1.00 96.50 92 TYR A O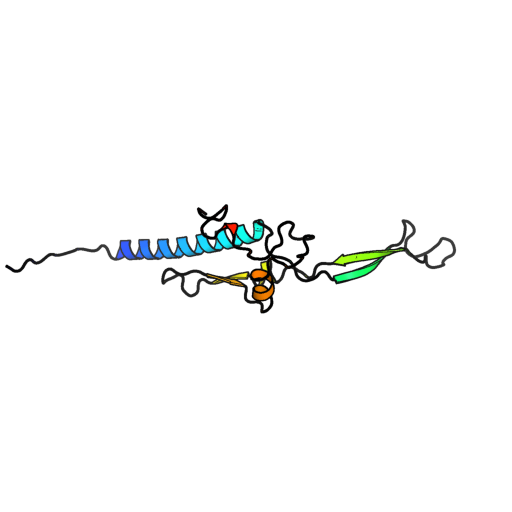 1
ATOM 724 N N . THR A 1 93 ? -14.229 -2.453 4.415 1.00 96.75 93 THR A N 1
ATOM 725 C CA . THR A 1 93 ? -15.614 -2.963 4.483 1.00 96.75 93 THR A CA 1
ATOM 726 C C . THR A 1 93 ? -15.940 -3.657 5.812 1.00 96.75 93 THR A C 1
ATOM 728 O O . THR A 1 93 ? -17.103 -3.762 6.190 1.00 96.75 93 THR A O 1
ATOM 731 N N . ASP A 1 94 ? -14.920 -4.129 6.533 1.00 96.06 94 ASP A N 1
ATOM 732 C CA . ASP A 1 94 ? -15.059 -4.835 7.807 1.00 96.06 94 ASP A CA 1
ATOM 733 C C . ASP A 1 94 ? -14.331 -4.152 8.984 1.00 96.06 94 ASP A C 1
ATOM 735 O O . ASP A 1 94 ? -14.128 -4.763 10.040 1.00 96.06 94 ASP A O 1
ATOM 739 N N . SER A 1 95 ? -13.944 -2.877 8.830 1.00 95.62 95 SER A N 1
ATOM 740 C CA . SER A 1 95 ? -13.184 -2.130 9.844 1.00 95.62 95 SER A CA 1
ATOM 741 C C . SER A 1 95 ? -13.961 -2.008 11.157 1.00 95.62 95 SER A C 1
ATOM 743 O O . SER A 1 95 ? -13.381 -2.127 12.237 1.00 95.62 95 SER A O 1
ATOM 745 N N . SER A 1 96 ? -15.292 -1.899 11.078 1.00 94.00 96 SER A N 1
ATOM 746 C CA . SER A 1 96 ? -16.195 -1.867 12.234 1.00 94.00 96 SER A CA 1
ATOM 747 C C . SER A 1 96 ? -16.146 -3.132 13.094 1.00 94.00 96 SER A C 1
ATOM 749 O O . SER A 1 96 ? -16.471 -3.075 14.277 1.00 94.00 96 SER A O 1
ATOM 751 N N . ASN A 1 97 ? -15.744 -4.267 12.515 1.00 94.75 97 ASN A N 1
ATOM 752 C CA . ASN A 1 97 ? -15.560 -5.538 13.220 1.00 94.75 97 ASN A CA 1
ATOM 753 C C . ASN A 1 97 ? -14.089 -5.786 13.596 1.00 94.75 97 ASN A C 1
ATOM 755 O O . ASN A 1 97 ? -13.731 -6.891 14.002 1.00 94.75 97 ASN A O 1
ATOM 759 N N . GLY A 1 98 ? -13.235 -4.765 13.472 1.00 94.81 98 GLY A N 1
ATOM 760 C CA . GLY A 1 98 ? -11.819 -4.836 13.820 1.00 94.81 98 GLY A CA 1
ATOM 761 C C . GLY A 1 98 ? -10.936 -5.434 12.726 1.00 94.81 98 GLY A C 1
ATOM 762 O O . GLY A 1 98 ? -9.859 -5.937 13.041 1.00 94.81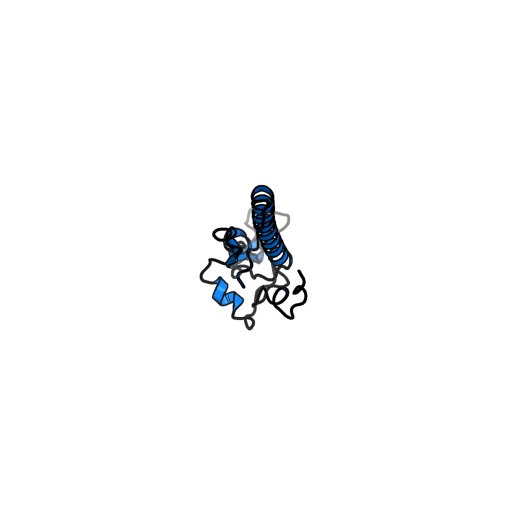 98 GLY A O 1
ATOM 763 N N . ARG A 1 99 ? -11.361 -5.406 11.453 1.00 95.88 99 ARG A N 1
ATOM 764 C CA . ARG A 1 99 ? -10.578 -5.949 10.333 1.00 95.88 99 ARG A CA 1
ATOM 765 C C . ARG A 1 99 ? -10.481 -4.975 9.159 1.00 95.88 99 ARG A C 1
ATOM 767 O O . ARG A 1 99 ? -11.475 -4.667 8.517 1.00 95.88 99 ARG A O 1
ATOM 774 N N . ALA A 1 100 ? -9.259 -4.581 8.820 1.00 96.19 100 ALA A N 1
ATOM 775 C CA . ALA A 1 100 ? -8.918 -3.933 7.554 1.00 96.19 100 ALA A CA 1
ATOM 776 C C . ALA A 1 100 ? -8.036 -4.882 6.730 1.00 96.19 100 ALA A C 1
ATOM 778 O O . ALA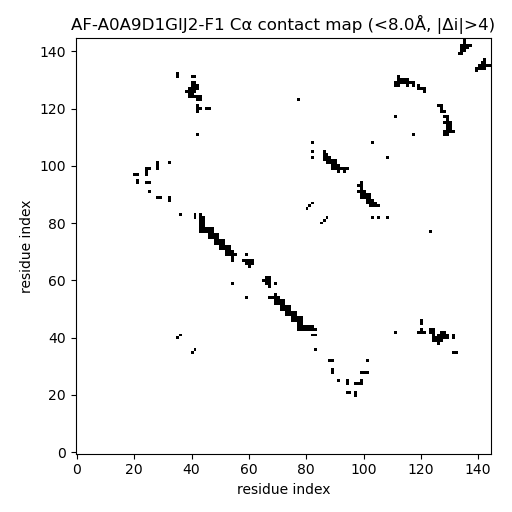 A 1 100 ? -7.329 -5.717 7.303 1.00 96.19 100 ALA A O 1
ATOM 779 N N . ARG A 1 101 ? -8.093 -4.803 5.397 1.00 95.38 101 ARG A N 1
ATOM 780 C CA . ARG A 1 101 ? -7.285 -5.661 4.511 1.00 95.38 101 ARG A CA 1
ATOM 781 C C . ARG A 1 101 ? -6.545 -4.815 3.493 1.00 95.38 101 ARG A C 1
ATOM 783 O O . ARG A 1 101 ? -7.134 -3.906 2.932 1.00 95.38 101 ARG A O 1
ATOM 790 N N . LEU A 1 102 ? -5.297 -5.157 3.201 1.00 94.06 102 LEU A N 1
ATOM 791 C CA . LEU A 1 102 ? -4.603 -4.651 2.023 1.00 94.06 102 LEU A CA 1
ATOM 792 C C . LEU A 1 102 ? -4.822 -5.649 0.883 1.00 94.06 102 LEU A C 1
ATOM 794 O O . LEU A 1 102 ? -4.508 -6.832 1.028 1.00 94.06 102 LEU A O 1
ATOM 798 N N . VAL A 1 103 ? -5.434 -5.201 -0.208 1.00 94.81 103 VAL A N 1
ATOM 799 C CA . VAL A 1 103 ? -5.923 -6.069 -1.284 1.00 94.81 103 VAL A CA 1
ATOM 800 C C . VAL A 1 103 ? -5.257 -5.682 -2.591 1.00 94.81 103 VAL A C 1
ATOM 802 O O . VAL A 1 103 ? -5.399 -4.545 -3.018 1.00 94.81 103 VAL A O 1
ATOM 805 N N . SER A 1 104 ? -4.612 -6.647 -3.251 1.00 93.12 104 SER A N 1
ATOM 806 C CA . SER A 1 104 ? -4.187 -6.540 -4.651 1.00 93.12 104 SER A CA 1
ATOM 807 C C . SER A 1 104 ? -5.151 -7.335 -5.537 1.00 93.12 104 SER A C 1
ATOM 809 O O . SER A 1 104 ? -5.194 -8.565 -5.467 1.00 93.12 104 SER A O 1
ATOM 811 N N . SER A 1 105 ? -5.970 -6.647 -6.333 1.00 90.19 105 SER A N 1
ATOM 812 C CA . SER A 1 105 ? -7.144 -7.229 -7.004 1.00 90.19 105 SER A CA 1
ATOM 813 C C . SER A 1 105 ? -6.866 -7.844 -8.380 1.00 90.19 105 SER A C 1
ATOM 815 O O . SER A 1 105 ? -7.722 -8.548 -8.922 1.00 90.19 105 SER A O 1
ATOM 817 N N . THR A 1 106 ? -5.685 -7.621 -8.959 1.00 88.56 106 THR A N 1
ATOM 818 C CA . THR A 1 106 ? -5.386 -8.102 -10.312 1.00 88.56 106 THR A CA 1
ATOM 819 C C . THR A 1 106 ? -5.035 -9.594 -10.343 1.00 88.56 106 THR A C 1
ATOM 821 O O . THR A 1 106 ? -4.365 -10.105 -9.440 1.00 88.56 106 THR A O 1
ATOM 824 N N . PRO A 1 107 ? -5.403 -10.324 -11.419 1.00 83.31 107 PRO A N 1
ATOM 825 C CA . PRO A 1 107 ? -5.091 -11.752 -11.545 1.00 83.31 107 PRO A CA 1
ATOM 826 C C . PRO A 1 107 ? -3.593 -12.068 -11.477 1.00 83.31 107 PRO A C 1
ATOM 828 O O . PRO A 1 107 ? -3.196 -13.133 -11.002 1.00 83.31 107 PRO A O 1
ATOM 831 N N . TYR A 1 108 ? -2.755 -11.147 -11.953 1.00 85.06 108 TYR A N 1
ATOM 832 C CA . TYR A 1 108 ? -1.311 -11.331 -12.013 1.00 85.06 108 TYR A CA 1
ATOM 833 C C . TYR A 1 108 ? -0.599 -11.000 -10.694 1.00 85.06 108 TYR A C 1
ATOM 835 O O . TYR A 1 108 ? 0.513 -11.485 -10.501 1.00 85.06 108 TYR A O 1
ATOM 843 N N . ALA A 1 109 ? -1.229 -10.281 -9.753 1.00 90.38 109 ALA A N 1
ATOM 844 C CA . ALA A 1 109 ? -0.625 -9.957 -8.457 1.00 90.38 109 ALA A CA 1
ATOM 845 C C . ALA A 1 109 ? -0.168 -11.214 -7.705 1.00 90.38 109 ALA A C 1
ATOM 847 O O . ALA A 1 109 ? 0.958 -11.282 -7.223 1.00 90.38 109 ALA A O 1
ATOM 848 N N . ARG A 1 110 ? -1.002 -12.263 -7.693 1.00 90.00 110 ARG A N 1
ATOM 849 C CA . ARG A 1 110 ? -0.656 -13.559 -7.087 1.00 90.00 110 ARG A CA 1
ATOM 850 C C . ARG A 1 110 ? 0.573 -14.189 -7.744 1.00 90.00 110 ARG A C 1
ATOM 852 O O . ARG A 1 110 ? 1.432 -14.716 -7.047 1.00 90.00 110 ARG A O 1
ATOM 859 N N . ARG A 1 111 ? 0.644 -14.140 -9.077 1.00 90.50 111 ARG A N 1
ATOM 860 C CA . ARG A 1 111 ? 1.760 -14.701 -9.848 1.00 90.50 111 ARG A CA 1
ATOM 861 C C . ARG A 1 111 ? 3.064 -13.947 -9.585 1.00 90.50 111 ARG A C 1
ATOM 863 O O . ARG A 1 111 ? 4.116 -14.549 -9.659 1.00 90.50 111 ARG A O 1
ATOM 870 N N . LEU A 1 112 ? 3.015 -12.653 -9.294 1.00 91.62 112 LEU A N 1
ATOM 871 C CA . LEU A 1 112 ? 4.216 -11.881 -8.975 1.00 91.62 112 LEU A CA 1
ATOM 872 C C . LEU A 1 112 ? 4.612 -12.042 -7.502 1.00 91.62 112 LEU A C 1
ATOM 874 O O . LEU A 1 112 ? 5.786 -12.200 -7.191 1.00 91.62 112 LEU A O 1
ATOM 878 N N . TYR A 1 113 ? 3.630 -12.059 -6.598 1.00 93.94 113 TYR A N 1
ATOM 879 C CA . TYR A 1 113 ? 3.870 -12.145 -5.161 1.00 93.94 113 TYR A CA 1
ATOM 880 C C . TYR A 1 113 ? 4.464 -13.493 -4.735 1.00 93.94 113 TYR A C 1
ATOM 882 O O . TYR A 1 113 ? 5.443 -13.516 -4.002 1.00 93.94 113 TYR A O 1
ATOM 890 N N . PHE A 1 114 ? 3.903 -14.618 -5.185 1.00 94.31 114 PHE A N 1
ATOM 891 C CA . PHE A 1 114 ? 4.326 -15.953 -4.728 1.00 94.31 114 PHE A CA 1
ATOM 892 C C . PHE A 1 114 ? 5.465 -16.572 -5.552 1.00 94.31 114 PHE A C 1
ATOM 894 O O . PHE A 1 114 ? 5.727 -17.763 -5.410 1.00 94.31 114 PHE A O 1
ATOM 901 N N . HIS A 1 115 ? 6.117 -15.787 -6.413 1.00 92.94 115 HIS A N 1
ATOM 902 C CA . HIS A 1 115 ? 7.211 -16.252 -7.266 1.00 92.94 115 HIS A CA 1
ATOM 903 C C . HIS A 1 115 ? 8.465 -15.373 -7.106 1.00 92.94 115 HIS A C 1
ATOM 905 O O . HIS A 1 115 ? 8.833 -14.636 -8.027 1.00 92.94 115 HIS A O 1
ATOM 911 N N . PRO A 1 116 ? 9.126 -15.398 -5.932 1.00 94.31 116 PRO A N 1
ATOM 912 C CA . PRO A 1 116 ? 10.338 -14.614 -5.688 1.00 94.31 116 PRO A CA 1
ATOM 913 C C . PRO A 1 116 ? 11.519 -15.011 -6.592 1.00 94.31 116 PRO A C 1
ATOM 915 O O . PRO A 1 116 ? 12.471 -14.245 -6.717 1.00 94.31 116 PRO A O 1
ATOM 918 N N . GLU A 1 117 ? 11.465 -16.173 -7.248 1.00 93.44 117 GLU A N 1
ATOM 919 C CA . GLU A 1 117 ? 12.471 -16.647 -8.201 1.00 93.44 117 GL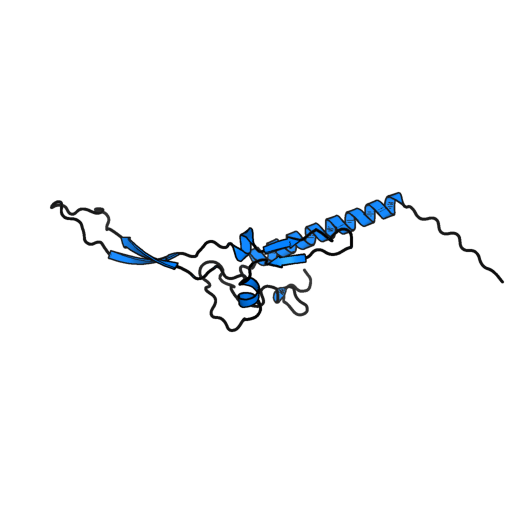U A CA 1
ATOM 920 C C . GLU A 1 117 ? 12.488 -15.882 -9.534 1.00 93.44 117 GLU A C 1
ATOM 922 O O . GLU A 1 117 ? 13.414 -16.055 -10.329 1.00 93.44 117 GLU A O 1
ATOM 927 N N . TYR A 1 118 ? 11.474 -15.060 -9.813 1.00 91.75 118 TYR A N 1
ATOM 928 C CA . TYR A 1 118 ? 11.404 -14.300 -11.056 1.00 91.75 118 TYR A CA 1
ATOM 929 C C . TYR A 1 118 ? 12.456 -13.189 -11.128 1.00 91.75 118 TYR A C 1
ATOM 931 O O . TYR A 1 118 ? 12.849 -12.565 -10.142 1.00 91.75 118 TYR A O 1
ATOM 939 N N . HIS A 1 119 ? 12.883 -12.898 -12.356 1.00 89.62 119 HIS A N 1
ATOM 940 C CA . HIS A 1 119 ? 13.722 -11.745 -12.652 1.00 89.62 119 HIS A CA 1
ATOM 941 C C . HIS A 1 119 ? 12.840 -10.517 -12.874 1.00 89.62 119 HIS A C 1
ATOM 943 O O . HIS A 1 119 ? 12.437 -10.228 -13.997 1.00 89.62 119 HIS A O 1
ATOM 949 N N . PHE A 1 120 ? 12.525 -9.823 -11.783 1.00 89.19 120 PHE A N 1
ATOM 950 C CA . PHE A 1 120 ? 11.738 -8.594 -11.822 1.00 89.19 120 PHE A CA 1
ATOM 951 C C . PHE A 1 120 ? 12.531 -7.439 -12.432 1.00 89.19 120 PHE A C 1
ATOM 953 O O . PHE A 1 120 ? 13.717 -7.263 -12.134 1.00 89.19 120 PHE A O 1
ATOM 960 N N . ASP A 1 121 ? 11.857 -6.631 -13.250 1.00 86.44 121 ASP A N 1
ATOM 961 C CA . ASP A 1 121 ? 12.403 -5.359 -13.703 1.00 86.44 121 ASP A CA 1
ATOM 962 C C . ASP A 1 121 ? 12.495 -4.374 -12.530 1.00 86.44 121 ASP A C 1
ATOM 964 O O . ASP A 1 121 ? 11.579 -4.249 -11.715 1.00 86.44 121 ASP A O 1
ATOM 968 N N . LYS A 1 122 ? 13.631 -3.684 -12.456 1.00 89.50 122 LYS A N 1
ATOM 969 C CA . LYS A 1 122 ? 13.997 -2.738 -11.400 1.00 89.50 122 LYS A CA 1
ATOM 970 C C . LYS A 1 122 ? 14.153 -1.309 -11.917 1.00 89.50 122 LYS A C 1
ATOM 972 O O . LYS A 1 122 ? 14.690 -0.470 -11.197 1.00 89.50 122 LYS A O 1
ATOM 977 N N . GLY A 1 123 ? 13.726 -1.040 -13.154 1.00 86.06 123 GLY A N 1
ATOM 978 C CA . GLY A 1 123 ? 13.779 0.287 -13.764 1.00 86.06 123 GLY A CA 1
ATOM 979 C C . GLY A 1 123 ? 13.036 1.343 -12.944 1.00 86.06 123 GLY A C 1
ATOM 980 O O . GLY A 1 123 ? 13.639 2.333 -12.539 1.00 86.06 123 GLY A O 1
ATOM 981 N N . GLU A 1 124 ? 11.753 1.107 -12.662 1.00 85.88 124 GLU A N 1
ATOM 982 C CA . GLU A 1 124 ? 10.909 2.041 -11.895 1.00 85.88 124 GLU A CA 1
ATOM 983 C C . GLU A 1 124 ? 11.006 1.816 -10.381 1.00 85.88 124 GLU A C 1
ATOM 985 O O . GLU A 1 124 ? 11.113 2.764 -9.602 1.00 85.88 124 GLU A O 1
ATOM 990 N N . ASN A 1 125 ? 11.004 0.547 -9.963 1.00 91.25 125 ASN A N 1
ATOM 991 C CA . ASN A 1 125 ? 11.042 0.146 -8.562 1.00 91.25 125 ASN A CA 1
ATOM 992 C C . ASN A 1 125 ? 12.335 -0.637 -8.271 1.00 91.25 125 ASN A C 1
ATOM 994 O O . ASN A 1 125 ? 12.408 -1.835 -8.551 1.00 91.25 125 ASN A O 1
ATOM 998 N N . PRO A 1 126 ? 13.370 0.004 -7.686 1.00 93.44 126 PRO A N 1
ATOM 999 C CA . PRO A 1 126 ? 14.688 -0.612 -7.490 1.00 93.44 126 PRO A CA 1
ATOM 1000 C C . PRO A 1 126 ? 14.668 -1.869 -6.612 1.00 93.44 126 PRO A C 1
ATOM 1002 O O . PRO A 1 126 ? 15.523 -2.751 -6.744 1.00 93.44 126 PRO A O 1
ATOM 1005 N N . ASN A 1 127 ? 13.682 -1.953 -5.718 1.00 95.12 127 ASN A N 1
ATOM 1006 C CA . ASN A 1 127 ? 13.511 -3.060 -4.788 1.00 95.12 127 ASN A CA 1
ATOM 1007 C C . ASN A 1 127 ? 12.469 -4.073 -5.270 1.00 95.12 127 ASN A C 1
ATOM 1009 O O . ASN A 1 127 ? 12.060 -4.912 -4.473 1.00 95.12 127 ASN A O 1
ATOM 1013 N N . ALA A 1 128 ? 12.047 -4.025 -6.540 1.00 93.62 128 ALA A N 1
ATOM 1014 C CA . ALA A 1 128 ? 11.062 -4.952 -7.083 1.00 93.62 128 ALA A CA 1
ATOM 1015 C C . ALA A 1 128 ? 11.468 -6.417 -6.838 1.00 93.62 128 ALA A C 1
ATOM 1017 O O . ALA A 1 128 ? 12.584 -6.837 -7.175 1.00 93.62 128 ALA A O 1
ATOM 1018 N N . ARG A 1 129 ? 10.559 -7.175 -6.218 1.00 94.25 129 ARG A N 1
ATOM 1019 C CA . ARG A 1 129 ? 10.730 -8.589 -5.850 1.00 94.25 129 ARG A CA 1
ATOM 1020 C C . ARG A 1 129 ? 9.377 -9.305 -5.752 1.00 94.25 129 ARG A C 1
ATOM 1022 O O . ARG A 1 129 ? 8.338 -8.673 -5.919 1.00 94.25 129 ARG A O 1
ATOM 1029 N N . GLY A 1 130 ? 9.389 -10.610 -5.480 1.00 94.19 130 GLY A N 1
ATOM 1030 C CA . GLY A 1 130 ? 8.225 -11.318 -4.937 1.00 94.19 130 GLY A CA 1
ATOM 1031 C C . GLY A 1 130 ? 8.064 -11.016 -3.445 1.00 94.19 130 GLY A C 1
ATOM 1032 O O . GLY A 1 130 ? 8.857 -10.271 -2.881 1.00 94.19 130 GLY A O 1
ATOM 1033 N N . GLU A 1 131 ? 7.046 -11.577 -2.800 1.00 95.56 131 GLU A N 1
ATOM 1034 C CA . GLU A 1 131 ? 6.841 -11.476 -1.347 1.00 95.56 131 GLU A CA 1
ATOM 1035 C C . GLU A 1 131 ? 6.913 -10.030 -0.823 1.00 95.56 131 GLU A C 1
ATOM 1037 O O . GLU A 1 131 ? 7.616 -9.701 0.128 1.00 95.56 131 GLU A O 1
ATOM 1042 N N . TRP A 1 132 ? 6.172 -9.123 -1.462 1.00 94.75 132 TRP A N 1
ATOM 1043 C CA . TRP A 1 132 ? 6.245 -7.675 -1.218 1.00 94.75 132 TRP A CA 1
ATOM 1044 C C . TRP A 1 132 ? 6.117 -7.265 0.251 1.00 94.75 132 TRP A C 1
ATOM 1046 O O . TRP A 1 132 ? 6.665 -6.240 0.637 1.00 94.75 132 TRP A O 1
ATOM 1056 N N . TYR A 1 133 ? 5.409 -8.053 1.061 1.00 95.06 133 TYR A N 1
ATOM 1057 C CA . TYR A 1 133 ? 5.132 -7.755 2.464 1.00 95.06 133 TYR A CA 1
ATOM 1058 C C . TYR A 1 133 ? 6.104 -8.414 3.447 1.00 95.06 133 TYR A C 1
ATOM 1060 O O . TYR A 1 133 ? 5.916 -8.244 4.646 1.00 95.06 133 TYR A O 1
ATOM 1068 N N . GLU A 1 134 ? 7.128 -9.134 2.977 1.00 95.62 134 GLU A N 1
ATOM 1069 C CA . GLU A 1 134 ? 8.086 -9.867 3.821 1.00 95.62 134 GLU A CA 1
ATOM 1070 C C . GLU A 1 134 ? 8.637 -9.010 4.973 1.00 95.62 134 GLU A C 1
ATOM 1072 O O . GLU A 1 134 ? 8.673 -9.461 6.114 1.00 95.62 134 GLU A O 1
ATOM 1077 N N . ASP A 1 135 ? 8.961 -7.738 4.712 1.00 96.12 135 ASP A N 1
ATOM 1078 C CA . ASP A 1 135 ? 9.493 -6.831 5.733 1.00 96.12 135 ASP A CA 1
ATOM 1079 C C . ASP A 1 135 ? 8.506 -6.525 6.869 1.00 96.12 135 ASP A C 1
ATOM 1081 O O . ASP A 1 135 ? 8.942 -6.312 7.993 1.00 96.12 135 ASP A O 1
ATOM 1085 N N . TRP A 1 136 ? 7.198 -6.515 6.609 1.00 95.88 136 TRP A N 1
ATOM 1086 C CA . TRP A 1 136 ? 6.160 -6.203 7.605 1.00 95.88 136 TRP A CA 1
ATOM 1087 C C . TRP A 1 136 ? 5.537 -7.456 8.231 1.00 95.88 136 TRP A C 1
ATOM 1089 O O . TRP A 1 136 ? 4.711 -7.356 9.138 1.00 95.88 136 TRP A O 1
ATOM 1099 N N . LEU A 1 137 ? 5.895 -8.643 7.741 1.00 94.50 137 LEU A N 1
ATOM 1100 C CA . LEU A 1 137 ? 5.468 -9.911 8.323 1.00 94.50 137 LEU A CA 1
ATOM 1101 C C . LEU A 1 137 ? 6.355 -10.286 9.526 1.00 94.50 137 LEU A C 1
ATOM 1103 O O . LEU A 1 137 ? 7.448 -9.741 9.691 1.00 94.50 137 LEU A O 1
ATOM 1107 N N . PRO A 1 138 ? 5.912 -11.216 10.397 1.00 95.69 138 PRO A N 1
ATOM 1108 C CA . PRO A 1 138 ? 6.698 -11.632 11.555 1.00 95.69 138 PRO A CA 1
ATOM 1109 C C . PRO A 1 138 ? 8.117 -12.083 11.177 1.00 95.69 138 PRO A C 1
ATOM 1111 O O . PRO A 1 138 ? 8.288 -12.993 10.370 1.00 95.69 138 PRO A O 1
ATOM 1114 N N . GLY A 1 139 ? 9.127 -11.465 11.798 1.00 95.00 139 GLY A N 1
ATOM 1115 C CA . GLY A 1 139 ? 10.546 -11.710 11.506 1.00 95.00 139 GLY A CA 1
ATOM 1116 C C . GLY A 1 139 ? 11.154 -10.782 10.446 1.00 95.00 139 GLY A C 1
ATOM 1117 O O . GLY A 1 139 ? 12.371 -10.798 10.272 1.00 95.00 139 GLY A O 1
ATOM 1118 N N . GLY A 1 140 ? 10.337 -9.963 9.781 1.00 95.50 140 GLY A N 1
ATOM 1119 C CA . GLY A 1 140 ? 10.779 -8.938 8.843 1.00 95.50 140 GLY A CA 1
ATOM 1120 C C . GLY A 1 140 ? 11.376 -7.701 9.523 1.00 95.50 140 GLY A C 1
ATOM 1121 O O . GLY A 1 140 ? 11.220 -7.472 10.724 1.00 95.50 140 GLY A O 1
ATOM 1122 N N . SER A 1 141 ? 12.068 -6.875 8.736 1.00 94.94 141 SER A N 1
ATOM 1123 C CA . SER A 1 141 ? 12.773 -5.674 9.218 1.00 94.94 141 SER A CA 1
ATOM 1124 C C . SER A 1 141 ? 11.853 -4.558 9.740 1.00 94.94 141 SER A C 1
ATOM 1126 O O . SER A 1 141 ? 12.297 -3.689 10.491 1.00 94.94 141 SER A O 1
ATOM 1128 N N . LYS A 1 142 ? 10.576 -4.594 9.357 1.00 94.06 142 LYS A N 1
AT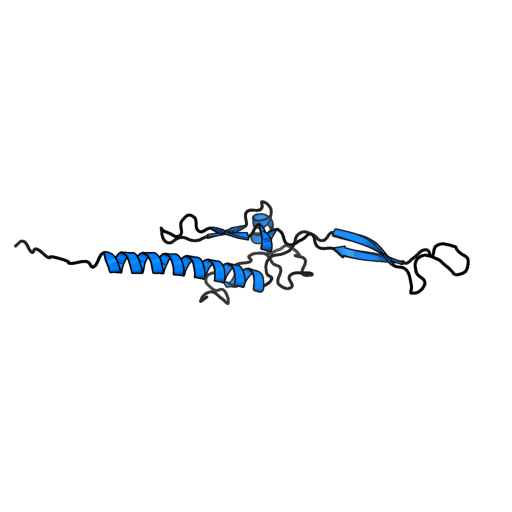OM 1129 C CA . LYS A 1 142 ? 9.495 -3.674 9.726 1.00 94.06 142 LYS A CA 1
ATOM 1130 C C . LYS A 1 142 ? 8.353 -4.396 10.462 1.00 94.06 142 LYS A C 1
ATOM 1132 O O . LYS A 1 142 ? 7.216 -3.937 10.425 1.00 94.06 142 LYS A O 1
ATOM 1137 N N . ALA A 1 143 ? 8.633 -5.521 11.125 1.00 91.62 143 ALA A N 1
ATOM 1138 C CA . ALA A 1 143 ? 7.613 -6.295 11.840 1.00 91.62 143 ALA A CA 1
ATOM 1139 C C . ALA A 1 143 ? 6.942 -5.522 12.998 1.00 91.62 143 ALA A C 1
ATOM 1141 O O . ALA A 1 143 ? 5.800 -5.818 13.338 1.00 91.62 143 ALA A O 1
ATOM 1142 N N . ASP A 1 144 ? 7.635 -4.530 13.573 1.00 90.38 144 ASP A N 1
ATOM 1143 C CA . ASP A 1 144 ? 7.152 -3.681 14.676 1.00 90.38 144 ASP A CA 1
ATOM 1144 C C . ASP A 1 144 ? 6.535 -2.346 14.198 1.00 90.38 144 ASP A C 1
ATOM 1146 O O . ASP A 1 144 ? 6.510 -1.374 14.957 1.00 90.38 144 ASP A O 1
ATOM 1150 N N . PHE A 1 145 ? 6.108 -2.275 12.931 1.00 85.31 145 PHE A N 1
ATOM 1151 C CA . PHE A 1 145 ? 5.462 -1.095 12.341 1.00 85.31 145 PHE A CA 1
ATOM 1152 C C . PHE A 1 145 ? 4.208 -0.635 13.106 1.00 85.31 145 PHE A C 1
ATOM 1154 O O . PHE A 1 145 ? 3.375 -1.495 13.478 1.00 85.31 145 PHE A O 1
#

Mean predicted aligned error: 8.3 Å